Protein AF-A0A829WS87-F1 (afdb_monomer)

Mean predicted aligned error: 10.74 Å

Secondary structure (DSSP, 8-state):
--TT-EEEEEES---GGGTHHHHHHHHHH-TTEEEPPGGGS-TTS-HHHHT-SEEEE-HHHHSSS-EEEEEEEE-------------------------

Nearest PDB structures (foldseek):
  5wwr-assembly2_B  TM=7.411E-01  e=2.644E-03  Homo sapiens
  5wwt-assembly1_A  TM=7.420E-01  e=3.035E-03  Homo sapiens
  5wws-assembly1_A  TM=7.424E-01  e=3.252E-03  Homo sapiens
  5wws-assembly2_B  TM=7.424E-01  e=3.999E-03  Homo sapiens
  3m4x-assembly1_A  TM=6.666E-01  e=4.467E-02  Enterococcus faecium

InterPro domains:
  IPR001678 SAM-dependent methyltransferase RsmB-F/NOP2-type domain [PS51686] (1-75)
  IPR023267 RNA (C5-cytosine) methyltransferase [PR02008] (4-20)
  IPR023267 RNA (C5-cytosine) methyltransferase [PR02008] (57-74)
  IPR029063 S-adenosyl-L-methionine-dependent methyltransferase superfamily [G3DSA:3.40.50.150] (1-97)
  IPR029063 S-adenosyl-L-methionine-dependent methyltransferase superfamily [SSF53335] (2-75)
  IPR049560 SAM-dependent methyltransferase RsmB-F/NOP2-type, catalytic core [PF01189] (1-72)

Foldseek 3Di:
DDAQDKDKDKDQDPDCVNAVVVVVVVCVVAVQKDFDQLVPADPPDDPVPSNDQKDKDPCVPHVDSIMIMGMMGGHPDPDDDDDDDDDDDDDDDDDDDDD

pLDDT: mean 83.26, std 21.84, range [34.03, 98.5]

Organism: NCBI:txid1315969

Sequence (99 aa):
MKPGGRMIYATCSLLACENGQQIDAFLKRRTDFVRLPKEQMSELLPTELRNKAQFSLTPLRDGTDGFFACVLERVMTDVKPEETAESAVTTPEAEGPST

Radius of gyration: 20.98 Å; Cα contacts (8 Å, |Δi|>4): 129; chains: 1; bounding box: 27×70×42 Å

Solvent-accessible surface area (backbone atoms only — not comparable to full-atom values): 6362 Å² total; per-residue (Å²): 132,57,67,77,35,75,48,76,50,74,48,81,48,81,52,54,79,77,41,64,50,45,52,53,55,46,43,75,76,34,78,41,42,43,72,37,57,37,92,72,46,59,85,89,48,59,77,92,52,29,77,42,36,54,52,74,48,37,43,90,84,63,76,41,98,26,28,31,41,34,37,31,30,28,49,81,69,93,72,80,86,81,85,78,79,88,79,86,89,80,84,82,88,90,83,89,91,90,135

Structure (mmCIF, N/CA/C/O backbone):
data_AF-A0A829WS87-F1
#
_entry.id   AF-A0A829WS87-F1
#
loop_
_atom_site.group_PDB
_atom_site.id
_atom_site.type_symbol
_atom_site.label_atom_id
_atom_site.label_alt_id
_atom_site.label_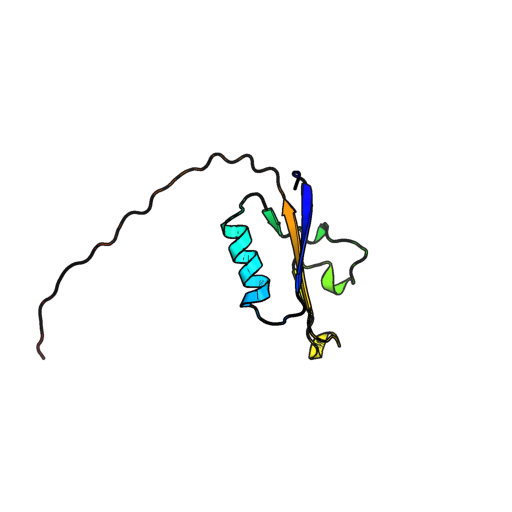comp_id
_atom_site.label_asym_id
_atom_site.label_entity_id
_atom_site.label_seq_id
_atom_site.pdbx_PDB_ins_code
_atom_site.Cartn_x
_atom_site.Cartn_y
_atom_site.Cartn_z
_atom_site.occupancy
_atom_site.B_iso_or_equiv
_atom_site.auth_seq_id
_atom_site.auth_comp_id
_atom_site.auth_asym_id
_atom_site.auth_atom_id
_atom_site.pdbx_PDB_model_num
ATOM 1 N N . MET A 1 1 ? 2.100 6.267 17.451 1.00 80.88 1 MET A N 1
ATOM 2 C CA . MET A 1 1 ? 1.379 7.121 16.473 1.00 80.88 1 MET A CA 1
ATOM 3 C C . MET A 1 1 ? 0.084 7.602 17.103 1.00 80.88 1 MET A C 1
ATOM 5 O O . MET A 1 1 ? -0.480 6.818 17.845 1.00 80.88 1 MET A O 1
ATOM 9 N N . LYS A 1 2 ? -0.376 8.841 16.898 1.00 91.06 2 LYS A N 1
ATOM 10 C CA . LYS A 1 2 ? -1.697 9.296 17.394 1.00 91.06 2 LYS A CA 1
ATOM 11 C C . LYS A 1 2 ? -2.822 8.699 16.523 1.00 91.06 2 LYS A C 1
ATOM 13 O O . LYS A 1 2 ? -2.516 8.333 15.389 1.00 91.06 2 LYS A O 1
ATOM 18 N N . PRO A 1 3 ? -4.064 8.550 17.016 1.00 94.25 3 PRO A N 1
ATOM 19 C CA . PRO A 1 3 ? -5.181 8.172 16.148 1.00 94.25 3 PRO A CA 1
ATOM 20 C C . PRO A 1 3 ? -5.318 9.149 14.968 1.00 94.25 3 PRO A C 1
ATOM 22 O O . PRO A 1 3 ? -5.029 10.335 15.126 1.00 94.25 3 PRO A O 1
ATOM 25 N N . GLY A 1 4 ? -5.677 8.636 13.793 1.00 94.00 4 GLY A N 1
ATOM 26 C CA . GLY A 1 4 ? -5.639 9.340 12.504 1.00 94.00 4 GLY A CA 1
ATOM 27 C C . GLY A 1 4 ? -4.238 9.463 11.887 1.00 94.00 4 GLY A C 1
ATOM 28 O O . GLY A 1 4 ? -4.069 9.993 10.791 1.00 94.00 4 GLY A O 1
ATOM 29 N N . GLY A 1 5 ? -3.189 9.008 12.580 1.00 95.31 5 GLY A N 1
ATOM 30 C CA . GLY A 1 5 ? -1.837 9.019 12.033 1.00 95.31 5 GLY A CA 1
ATOM 31 C C . GLY A 1 5 ? -1.664 7.971 10.932 1.00 95.31 5 GLY A C 1
ATOM 32 O O . GLY A 1 5 ? -2.176 6.857 11.049 1.00 95.31 5 GLY A O 1
ATOM 33 N N . ARG A 1 6 ? -0.894 8.314 9.892 1.00 95.44 6 ARG A N 1
ATOM 34 C CA . ARG A 1 6 ? -0.586 7.428 8.758 1.00 95.44 6 ARG A CA 1
ATOM 35 C C . ARG A 1 6 ? 0.836 6.879 8.838 1.00 95.44 6 ARG A C 1
ATOM 37 O O . ARG A 1 6 ? 1.774 7.625 9.111 1.00 95.44 6 ARG A O 1
ATOM 44 N N . MET A 1 7 ? 0.988 5.588 8.564 1.00 96.50 7 MET A N 1
ATOM 45 C CA . MET A 1 7 ? 2.262 4.876 8.467 1.00 96.50 7 MET A CA 1
ATOM 46 C C . MET A 1 7 ? 2.419 4.306 7.059 1.00 96.50 7 MET A C 1
ATOM 48 O O . MET A 1 7 ? 1.491 3.697 6.537 1.00 96.50 7 MET A O 1
ATOM 52 N N . ILE A 1 8 ? 3.598 4.466 6.462 1.00 97.06 8 ILE A N 1
ATOM 53 C CA . ILE A 1 8 ? 3.943 3.821 5.194 1.00 97.06 8 ILE A CA 1
ATOM 54 C C . ILE A 1 8 ? 4.981 2.745 5.487 1.00 97.06 8 ILE A C 1
ATOM 56 O O . ILE A 1 8 ? 6.020 3.030 6.078 1.00 97.06 8 ILE A O 1
ATOM 60 N N . TYR A 1 9 ? 4.686 1.517 5.077 1.00 98.12 9 TYR A N 1
ATOM 61 C CA . TYR A 1 9 ? 5.646 0.421 5.035 1.00 98.12 9 TYR A CA 1
ATOM 62 C C . TYR A 1 9 ? 6.094 0.226 3.592 1.00 98.12 9 TYR A C 1
ATOM 64 O O . TYR A 1 9 ? 5.234 0.167 2.714 1.00 98.12 9 TYR A O 1
ATOM 72 N N . ALA A 1 10 ? 7.399 0.124 3.341 1.00 97.50 10 ALA A N 1
ATOM 73 C CA . ALA A 1 10 ? 7.930 -0.051 1.996 1.00 97.50 10 ALA A CA 1
ATOM 74 C C . ALA A 1 10 ? 9.227 -0.868 1.978 1.00 97.50 10 ALA A C 1
ATOM 76 O O . ALA A 1 10 ? 10.008 -0.815 2.929 1.00 97.50 10 ALA A O 1
ATOM 77 N N . THR A 1 11 ? 9.453 -1.600 0.887 1.00 98.06 11 THR A N 1
ATOM 78 C CA . THR A 1 11 ? 10.653 -2.421 0.659 1.00 98.06 11 THR A CA 1
ATOM 79 C C . THR A 1 11 ? 11.048 -2.385 -0.820 1.00 98.06 11 THR A C 1
ATOM 81 O O . THR A 1 11 ? 10.210 -2.169 -1.698 1.00 98.06 11 THR A O 1
ATOM 84 N N . CYS A 1 12 ? 12.320 -2.663 -1.108 1.00 96.38 12 CYS A N 1
ATOM 85 C CA . CYS A 1 12 ? 12.813 -2.935 -2.463 1.00 96.38 12 CYS A CA 1
ATOM 86 C C . CYS A 1 12 ? 12.886 -4.451 -2.708 1.00 96.38 12 CYS A C 1
ATOM 88 O O . CYS A 1 12 ? 13.924 -4.976 -3.100 1.00 96.38 12 CYS A O 1
ATOM 90 N N . SER A 1 13 ? 11.808 -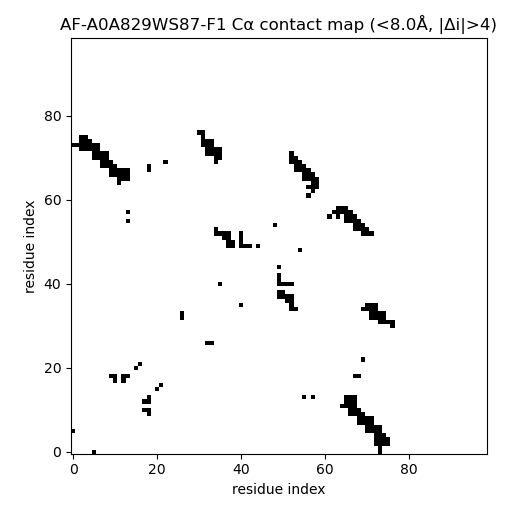5.171 -2.384 1.00 94.88 13 SER A N 1
ATOM 91 C CA . SER A 1 13 ? 11.710 -6.621 -2.566 1.00 94.88 13 SER A CA 1
ATOM 92 C C . SER A 1 13 ? 10.407 -7.000 -3.257 1.00 94.88 13 SER A C 1
ATOM 94 O O . SER A 1 13 ? 9.373 -6.351 -3.084 1.00 94.88 13 SER A O 1
ATOM 96 N N . LEU A 1 14 ? 10.443 -8.094 -4.018 1.00 95.12 14 LEU A N 1
ATOM 97 C CA . LEU A 1 14 ? 9.266 -8.723 -4.621 1.00 95.12 14 LEU A CA 1
ATOM 98 C C . LEU A 1 14 ? 8.713 -9.878 -3.772 1.00 95.12 14 LEU A C 1
ATOM 100 O O . LEU A 1 14 ? 7.643 -10.406 -4.080 1.00 95.12 14 LEU A O 1
ATOM 104 N N . LEU A 1 15 ? 9.419 -10.289 -2.716 1.00 96.25 15 LEU A N 1
ATOM 105 C CA . LEU A 1 15 ? 9.064 -11.467 -1.934 1.00 96.25 15 LEU A CA 1
ATOM 106 C C . LEU A 1 15 ? 7.840 -11.194 -1.054 1.00 96.25 15 LEU A C 1
ATOM 108 O O . LEU A 1 15 ? 7.807 -10.271 -0.243 1.00 96.25 15 LEU A O 1
ATOM 112 N N . ALA A 1 16 ? 6.814 -12.038 -1.178 1.00 96.94 16 ALA A N 1
ATOM 113 C CA . ALA A 1 16 ? 5.573 -11.879 -0.420 1.00 96.94 16 ALA A CA 1
ATOM 114 C C . ALA A 1 16 ? 5.787 -11.946 1.105 1.00 96.94 16 ALA A C 1
ATOM 116 O O . ALA A 1 16 ? 5.088 -11.244 1.839 1.00 96.94 16 ALA A O 1
ATOM 117 N N . CYS A 1 17 ? 6.759 -12.749 1.558 1.00 97.88 17 CYS A N 1
ATOM 118 C CA . CYS A 1 17 ? 7.132 -12.907 2.967 1.00 97.88 17 CYS A CA 1
ATOM 119 C C . CYS A 1 17 ? 7.733 -11.644 3.591 1.00 97.88 17 CYS A C 1
ATOM 121 O O . CYS A 1 17 ? 7.680 -11.496 4.805 1.00 97.88 17 CYS A O 1
ATOM 123 N N . GLU A 1 18 ? 8.250 -10.724 2.779 1.00 97.56 18 GLU A N 1
ATOM 124 C CA . GLU A 1 18 ? 8.752 -9.424 3.229 1.00 97.56 18 GLU A CA 1
ATOM 125 C C . GLU A 1 18 ? 7.697 -8.320 3.069 1.00 97.56 18 GLU A C 1
ATOM 127 O O . GLU A 1 18 ? 7.844 -7.242 3.624 1.00 97.56 18 GLU A O 1
ATOM 132 N N . ASN A 1 19 ? 6.604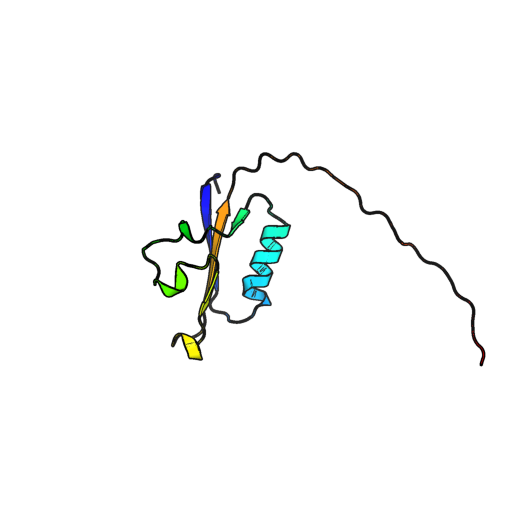 -8.587 2.348 1.00 98.06 19 ASN A N 1
ATOM 133 C CA . ASN A 1 19 ? 5.657 -7.571 1.894 1.00 98.06 19 ASN A CA 1
ATOM 134 C C . ASN A 1 19 ? 4.263 -7.780 2.499 1.00 98.06 19 ASN A C 1
ATOM 136 O O . ASN A 1 19 ? 4.047 -7.562 3.692 1.00 98.06 19 ASN A O 1
ATOM 140 N N . GLY A 1 20 ? 3.296 -8.216 1.684 1.00 97.69 20 GLY A N 1
ATOM 141 C CA . GLY A 1 20 ? 1.902 -8.384 2.095 1.00 97.69 20 GLY A CA 1
ATOM 142 C C . GLY A 1 20 ? 1.740 -9.280 3.324 1.00 97.69 20 GLY A C 1
ATOM 143 O O . GLY A 1 20 ? 0.941 -8.953 4.198 1.00 97.69 20 GLY A O 1
ATOM 144 N N . GLN A 1 21 ? 2.557 -10.333 3.457 1.00 98.31 21 GLN A N 1
ATOM 145 C CA . GLN A 1 21 ? 2.502 -11.221 4.622 1.00 98.31 21 GLN A CA 1
ATOM 146 C C . GLN A 1 21 ? 2.910 -10.505 5.916 1.00 98.31 21 GLN A C 1
ATOM 148 O O . GLN A 1 21 ? 2.287 -10.728 6.954 1.00 98.31 21 GLN A O 1
ATOM 153 N N . GLN A 1 22 ? 3.887 -9.592 5.859 1.00 98.50 22 GLN A N 1
ATOM 154 C CA . GLN A 1 22 ? 4.269 -8.775 7.014 1.00 98.50 22 GLN A CA 1
ATOM 155 C C . GLN A 1 22 ? 3.156 -7.802 7.396 1.00 98.50 22 GLN A C 1
ATOM 157 O O . GLN A 1 22 ? 2.876 -7.636 8.585 1.00 98.50 22 GLN A O 1
ATOM 162 N N . ILE A 1 23 ? 2.478 -7.210 6.406 1.00 98.38 23 ILE A N 1
ATOM 163 C CA . ILE A 1 23 ? 1.318 -6.342 6.646 1.00 98.38 23 ILE A CA 1
ATOM 164 C C . ILE A 1 23 ? 0.176 -7.126 7.297 1.00 98.38 23 ILE A C 1
ATOM 166 O O . ILE A 1 23 ? -0.373 -6.685 8.304 1.00 98.38 23 ILE A O 1
ATOM 170 N N . ASP A 1 24 ? -0.164 -8.302 6.772 1.00 98.25 24 ASP A N 1
ATOM 171 C CA . ASP A 1 24 ? -1.235 -9.133 7.325 1.00 98.25 24 ASP A CA 1
ATOM 172 C C . ASP A 1 24 ? -0.909 -9.604 8.744 1.00 98.25 24 ASP A C 1
ATOM 174 O O . ASP A 1 24 ? -1.755 -9.537 9.637 1.00 98.25 24 ASP A O 1
ATOM 178 N N . ALA A 1 25 ? 0.332 -10.033 8.986 1.00 98.31 25 ALA A N 1
ATOM 179 C CA . ALA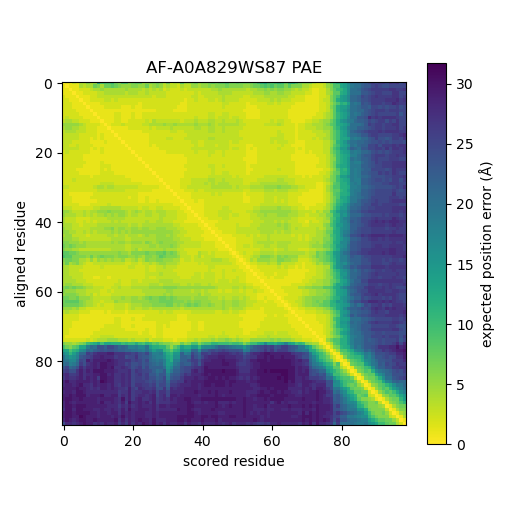 A 1 25 ? 0.787 -10.420 10.315 1.00 98.31 25 ALA A CA 1
ATOM 180 C C . ALA A 1 25 ? 0.762 -9.236 11.298 1.00 98.31 25 ALA A C 1
ATOM 182 O O . ALA A 1 25 ? 0.406 -9.411 12.464 1.00 98.31 25 ALA A O 1
ATOM 183 N N . PHE A 1 26 ? 1.113 -8.031 10.841 1.00 97.88 26 PHE A N 1
ATOM 184 C CA . PHE A 1 26 ? 1.027 -6.814 11.644 1.00 97.88 26 PHE A CA 1
ATOM 185 C C . PHE A 1 26 ? -0.422 -6.483 12.022 1.00 97.88 26 PHE A C 1
ATOM 187 O O . PHE A 1 26 ? -0.703 -6.308 13.206 1.00 97.88 26 PHE A O 1
ATOM 194 N N . LEU A 1 27 ? -1.345 -6.468 11.057 1.00 97.19 27 LEU A N 1
ATOM 195 C CA . LEU A 1 27 ? -2.756 -6.133 11.289 1.00 97.19 27 LEU A CA 1
ATOM 196 C C . LEU A 1 27 ? -3.465 -7.146 12.195 1.00 97.19 27 LEU A C 1
ATOM 198 O O . LEU A 1 27 ? -4.314 -6.761 12.993 1.00 97.19 27 LEU A O 1
ATOM 202 N N . LYS A 1 28 ? -3.064 -8.424 12.158 1.00 97.38 28 LYS A N 1
ATOM 203 C CA . LYS A 1 28 ? -3.541 -9.436 13.118 1.00 97.38 28 LYS A CA 1
ATOM 204 C C . LYS A 1 28 ? -3.141 -9.126 14.565 1.00 97.38 28 LYS A C 1
ATOM 206 O O . LYS A 1 28 ? -3.899 -9.421 15.479 1.00 97.38 28 LYS A O 1
ATOM 211 N N . ARG A 1 29 ? -1.955 -8.545 14.786 1.00 96.88 29 ARG A N 1
ATOM 212 C CA . ARG A 1 29 ? -1.454 -8.184 16.128 1.00 96.88 29 ARG A CA 1
ATOM 213 C C . ARG A 1 29 ? -1.891 -6.791 16.583 1.00 96.88 29 ARG A C 1
ATOM 215 O O . ARG A 1 29 ? -1.835 -6.490 17.772 1.00 96.88 29 ARG A O 1
ATOM 222 N N . ARG A 1 30 ? -2.247 -5.914 15.643 1.00 95.62 30 ARG A N 1
ATOM 223 C CA . ARG A 1 30 ? -2.559 -4.499 15.874 1.00 95.62 30 ARG A CA 1
ATOM 224 C C . ARG A 1 30 ? -3.901 -4.153 15.246 1.00 95.62 30 ARG A C 1
ATOM 226 O O . ARG A 1 30 ? -3.964 -3.627 14.140 1.00 95.62 30 ARG A O 1
ATOM 233 N N . THR A 1 31 ? -4.964 -4.407 16.001 1.00 94.81 31 THR A N 1
ATOM 234 C CA . THR A 1 31 ? -6.347 -4.092 15.613 1.00 94.81 31 THR A CA 1
ATOM 235 C C . THR A 1 31 ? -6.648 -2.592 15.600 1.00 94.81 31 THR A C 1
ATOM 237 O O . THR A 1 31 ? -7.664 -2.178 15.053 1.00 94.81 31 THR A O 1
ATOM 240 N N . ASP A 1 32 ? -5.755 -1.760 16.146 1.00 95.69 32 ASP A N 1
ATOM 241 C CA . ASP A 1 32 ? -5.833 -0.300 16.056 1.00 95.69 32 ASP A CA 1
ATOM 242 C C . ASP A 1 32 ? -5.235 0.269 14.765 1.00 95.69 32 ASP A C 1
ATOM 244 O O . ASP A 1 32 ? -5.088 1.483 14.646 1.00 95.69 32 ASP A O 1
ATOM 248 N N . PHE A 1 33 ? -4.900 -0.584 13.795 1.00 97.25 33 PHE A N 1
ATOM 249 C CA . PHE A 1 33 ? -4.479 -0.182 12.460 1.00 97.25 33 PHE A CA 1
ATOM 250 C C . PHE A 1 33 ? -5.361 -0.800 11.384 1.00 97.25 33 PHE A C 1
ATOM 252 O O . PHE A 1 33 ? -5.810 -1.939 11.489 1.00 97.25 33 PHE A O 1
ATOM 259 N N . VAL A 1 34 ? -5.537 -0.053 10.299 1.00 97.00 34 VAL A N 1
ATOM 260 C CA . VAL A 1 34 ? -6.207 -0.513 9.081 1.00 97.00 34 VAL A CA 1
ATOM 261 C C . VAL A 1 34 ? -5.392 -0.117 7.856 1.00 97.00 34 VAL A C 1
ATOM 263 O O . VAL A 1 34 ? -4.588 0.815 7.903 1.00 97.00 34 VAL A O 1
ATOM 266 N N . ARG A 1 35 ? -5.597 -0.816 6.737 1.00 97.69 35 ARG A N 1
ATOM 267 C CA . ARG A 1 35 ? -5.138 -0.338 5.425 1.00 97.69 35 ARG A CA 1
ATOM 268 C C . ARG A 1 35 ? -5.901 0.932 5.070 1.00 97.69 35 ARG A C 1
ATOM 270 O O . ARG A 1 35 ? -7.117 0.966 5.241 1.00 97.69 35 ARG A O 1
ATOM 277 N N . LEU A 1 36 ? -5.194 1.953 4.589 1.00 96.62 36 LEU A N 1
ATOM 278 C CA . LEU A 1 36 ? -5.817 3.232 4.264 1.00 96.62 36 LEU A CA 1
ATOM 279 C C . LEU A 1 36 ? -6.876 3.036 3.159 1.00 96.62 36 LEU A C 1
ATOM 281 O O . LEU A 1 36 ? -6.559 2.423 2.137 1.00 96.62 36 LEU A O 1
ATOM 285 N N . PRO A 1 37 ? -8.114 3.539 3.315 1.00 93.19 37 PRO A N 1
ATOM 286 C CA . PRO A 1 37 ? -9.110 3.481 2.250 1.00 93.19 37 PRO A 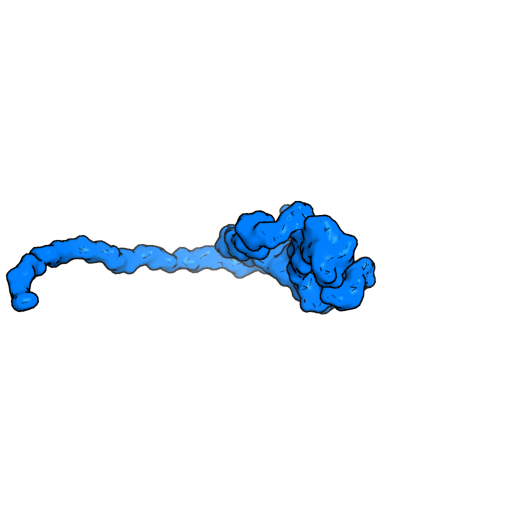CA 1
ATOM 287 C C . PRO A 1 37 ? -8.596 4.143 0.968 1.00 93.19 37 PRO A C 1
ATOM 289 O O . PRO A 1 37 ? -7.924 5.177 1.017 1.00 93.19 37 PRO A O 1
ATOM 292 N N . LYS A 1 38 ? -8.916 3.563 -0.193 1.00 90.69 38 LYS A N 1
ATOM 293 C CA . LYS A 1 38 ? -8.412 4.039 -1.494 1.00 90.69 38 LYS A CA 1
ATOM 294 C C . LYS A 1 38 ? -8.823 5.487 -1.786 1.00 90.69 38 LYS A C 1
ATOM 296 O O . LYS A 1 38 ? -8.068 6.235 -2.391 1.00 90.69 38 LYS A O 1
ATOM 301 N N . GLU A 1 39 ? -9.986 5.902 -1.290 1.00 91.31 39 GLU A N 1
ATOM 302 C CA . GLU A 1 39 ? -10.537 7.253 -1.424 1.00 91.31 39 GLU A CA 1
ATOM 303 C C . GLU A 1 39 ? -9.695 8.305 -0.688 1.00 91.31 39 GLU A C 1
ATOM 305 O O . GLU A 1 39 ? -9.818 9.494 -0.955 1.00 91.31 39 GLU A O 1
ATOM 310 N N . GLN A 1 40 ? -8.837 7.873 0.239 1.00 93.44 40 GLN A N 1
ATOM 311 C CA . GLN A 1 40 ? -7.993 8.743 1.052 1.00 93.44 40 GLN A CA 1
ATOM 312 C C . GLN A 1 40 ? -6.514 8.733 0.635 1.00 93.44 40 GLN A C 1
ATOM 314 O O . GLN A 1 40 ? -5.676 9.370 1.294 1.00 93.44 40 GLN A O 1
ATOM 319 N N . MET A 1 41 ? -6.176 7.994 -0.427 1.00 94.69 41 MET A N 1
ATOM 320 C CA . MET A 1 41 ? -4.826 7.950 -0.985 1.00 94.69 41 MET A CA 1
ATOM 321 C C . MET A 1 41 ? -4.431 9.323 -1.537 1.00 94.69 41 MET A C 1
ATOM 323 O O . MET A 1 41 ? -5.261 10.083 -2.025 1.00 94.69 41 MET A O 1
ATOM 327 N N . SER A 1 42 ? -3.142 9.655 -1.443 1.00 92.25 42 SER A N 1
ATOM 328 C CA . SER A 1 42 ? -2.647 10.967 -1.865 1.00 92.25 42 SER A CA 1
ATOM 329 C C . SER A 1 42 ? -2.823 11.185 -3.368 1.00 92.25 42 SER A C 1
ATOM 331 O O . SER A 1 42 ? -2.480 10.320 -4.174 1.00 92.25 42 SER A O 1
ATOM 333 N N . GLU A 1 43 ? -3.259 12.385 -3.748 1.00 92.81 43 GLU A N 1
ATOM 334 C CA . GLU A 1 43 ? -3.310 12.831 -5.143 1.00 92.81 43 GLU A CA 1
ATOM 335 C C . GLU A 1 43 ? -1.923 12.908 -5.800 1.00 92.81 43 GLU A C 1
ATOM 337 O O . GLU A 1 43 ? -1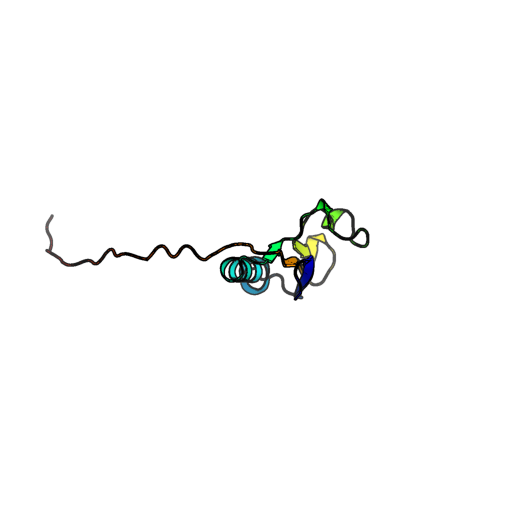.832 12.886 -7.023 1.00 92.81 43 GLU A O 1
ATOM 342 N N . LEU A 1 44 ? -0.841 12.921 -5.014 1.00 92.62 44 LEU A N 1
ATOM 343 C CA . LEU A 1 44 ? 0.532 12.899 -5.526 1.00 92.62 44 LEU A CA 1
ATOM 344 C C . LEU A 1 44 ? 0.932 11.542 -6.126 1.00 92.62 44 LEU A C 1
ATOM 346 O O . LEU A 1 44 ? 1.934 11.462 -6.834 1.00 92.62 44 LEU A O 1
ATOM 350 N N . LEU A 1 45 ? 0.185 10.470 -5.839 1.00 91.94 45 LEU A N 1
ATOM 351 C CA . LEU A 1 45 ? 0.442 9.166 -6.442 1.00 91.94 45 LEU A CA 1
ATOM 352 C C . LEU A 1 45 ? -0.087 9.100 -7.883 1.00 91.94 45 LEU A C 1
ATOM 354 O O . LEU A 1 45 ? -1.145 9.672 -8.172 1.00 91.94 45 LEU A O 1
ATOM 358 N N . PRO A 1 46 ? 0.582 8.328 -8.761 1.00 90.81 46 PRO A N 1
ATOM 359 C CA . PRO A 1 46 ? 0.044 7.967 -10.067 1.00 90.81 46 PRO A CA 1
ATOM 360 C C . PRO A 1 46 ? -1.369 7.383 -9.958 1.00 90.81 46 PRO A C 1
ATOM 362 O O . PRO A 1 46 ? -1.690 6.659 -9.007 1.00 90.81 46 PRO A O 1
ATOM 365 N N . THR A 1 47 ? -2.222 7.682 -10.938 1.00 90.62 47 THR A N 1
ATOM 366 C CA . THR A 1 47 ? -3.638 7.271 -10.949 1.00 90.62 47 THR A CA 1
ATOM 367 C C . THR A 1 47 ? -3.807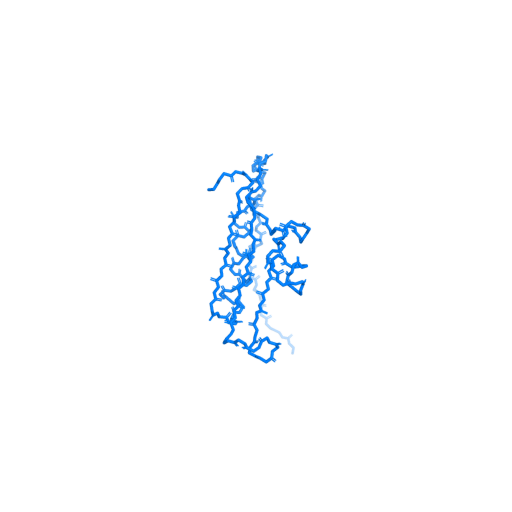 5.765 -10.773 1.00 90.62 47 THR A C 1
ATOM 369 O O . THR A 1 47 ? -4.717 5.316 -10.079 1.00 90.62 47 THR A O 1
ATOM 372 N N . GLU A 1 48 ? -2.889 4.996 -11.345 1.00 88.12 48 GLU A N 1
ATOM 373 C CA . GLU A 1 48 ? -2.850 3.537 -11.366 1.00 88.12 48 GLU A CA 1
ATOM 374 C C . GLU A 1 48 ? -2.586 2.932 -9.978 1.00 88.12 48 GLU A C 1
ATOM 376 O O . GLU A 1 48 ? -2.882 1.757 -9.752 1.00 88.12 48 GLU A O 1
ATOM 381 N N . LEU A 1 49 ? -2.027 3.726 -9.056 1.00 90.69 49 LEU A N 1
ATOM 382 C CA . LEU A 1 49 ? -1.698 3.320 -7.689 1.00 90.69 49 LEU A CA 1
ATOM 383 C C . LEU A 1 49 ? -2.695 3.861 -6.655 1.00 90.69 49 LEU A C 1
ATOM 385 O O . LEU A 1 49 ? -2.839 3.274 -5.584 1.00 90.69 49 LEU A O 1
ATOM 389 N N . ARG A 1 50 ? -3.425 4.943 -6.963 1.00 90.56 50 ARG A N 1
ATOM 390 C CA . ARG A 1 50 ? -4.372 5.587 -6.029 1.00 90.56 50 ARG A CA 1
ATOM 391 C C . ARG A 1 50 ? -5.538 4.694 -5.610 1.00 90.56 50 ARG A C 1
ATOM 393 O O . ARG A 1 50 ? -6.090 4.867 -4.532 1.00 90.56 50 ARG A O 1
ATOM 400 N N . ASN A 1 51 ? -5.908 3.711 -6.423 1.00 89.62 51 ASN A N 1
ATOM 401 C CA . ASN A 1 51 ? -7.017 2.803 -6.133 1.00 89.62 51 ASN A CA 1
ATOM 402 C C . ASN A 1 51 ? -6.656 1.651 -5.172 1.00 89.62 51 ASN A C 1
ATOM 404 O O . ASN A 1 51 ? -7.518 0.810 -4.899 1.00 89.62 51 ASN A O 1
ATOM 408 N N . LYS A 1 52 ? -5.416 1.586 -4.666 1.00 91.06 52 LYS A N 1
ATOM 409 C CA . LYS A 1 52 ? -4.945 0.510 -3.787 1.00 91.06 52 LYS A CA 1
ATOM 410 C C . LYS A 1 52 ? -4.169 1.065 -2.596 1.00 91.06 52 LYS A C 1
ATOM 412 O O . LYS A 1 52 ? -3.198 1.791 -2.758 1.00 91.06 52 LYS A O 1
ATOM 417 N N . ALA A 1 53 ? -4.528 0.616 -1.396 1.00 93.31 53 ALA A N 1
ATOM 418 C CA . ALA A 1 53 ? -3.776 0.909 -0.173 1.00 93.31 53 ALA A CA 1
ATOM 419 C C . ALA A 1 53 ? -2.374 0.275 -0.158 1.00 93.31 53 ALA A C 1
ATOM 421 O O . ALA A 1 53 ? -1.503 0.710 0.591 1.00 93.31 53 ALA A O 1
ATOM 422 N N . GLN A 1 54 ? -2.178 -0.780 -0.956 1.00 96.25 54 GLN A N 1
ATOM 423 C CA . GLN A 1 54 ? -0.906 -1.471 -1.129 1.00 96.25 54 GLN A CA 1
ATOM 424 C C . GLN A 1 54 ? -0.657 -1.799 -2.599 1.00 96.25 54 GLN A C 1
ATOM 426 O O . GLN A 1 54 ? -1.583 -2.163 -3.328 1.00 96.25 54 GLN A O 1
ATOM 431 N N . PHE A 1 55 ? 0.596 -1.732 -3.027 1.00 95.62 55 PHE A N 1
ATOM 432 C CA . PHE A 1 55 ? 0.988 -2.054 -4.392 1.00 95.62 55 PHE A CA 1
ATOM 433 C C . PHE A 1 55 ? 2.397 -2.642 -4.434 1.00 95.62 55 PHE A C 1
ATOM 435 O O . PHE A 1 55 ? 3.266 -2.269 -3.649 1.00 95.62 55 PHE A O 1
ATOM 442 N N . SER A 1 56 ? 2.606 -3.556 -5.382 1.00 96.00 56 SER A N 1
ATOM 443 C CA . SER A 1 56 ? 3.917 -4.098 -5.741 1.00 96.00 56 SER A CA 1
ATOM 444 C C . SER A 1 56 ? 4.233 -3.675 -7.162 1.00 96.00 56 SER A C 1
ATOM 446 O O . SER A 1 56 ? 3.459 -4.008 -8.062 1.00 96.00 56 SER A O 1
ATOM 448 N N . LEU A 1 57 ? 5.330 -2.958 -7.360 1.00 95.44 57 LEU A N 1
ATOM 449 C CA . LEU A 1 57 ? 5.918 -2.653 -8.656 1.00 95.44 57 LEU A CA 1
ATOM 450 C C . LEU A 1 57 ? 6.914 -3.752 -9.018 1.00 95.44 57 LEU A C 1
ATOM 452 O O . LEU A 1 57 ? 7.629 -4.259 -8.158 1.00 95.44 57 LEU A O 1
ATOM 456 N N . THR A 1 58 ? 6.943 -4.128 -10.287 1.00 95.69 58 THR A N 1
ATOM 457 C CA . THR A 1 58 ? 7.784 -5.195 -10.827 1.00 95.69 58 THR A CA 1
ATOM 458 C C . THR A 1 58 ? 8.561 -4.685 -12.039 1.00 95.69 58 THR A C 1
ATOM 460 O O . THR A 1 58 ? 8.051 -3.813 -12.750 1.00 95.69 58 THR A O 1
ATOM 463 N N . PRO A 1 59 ? 9.735 -5.259 -12.348 1.00 94.62 59 PRO A N 1
ATOM 464 C CA . PRO A 1 59 ? 10.499 -4.863 -13.528 1.00 94.62 59 PRO A CA 1
ATOM 465 C C . PRO A 1 59 ? 9.724 -4.955 -14.832 1.00 94.62 59 PRO A C 1
ATOM 467 O O . PRO A 1 59 ? 9.693 -3.997 -15.598 1.00 94.62 59 PRO A O 1
ATOM 470 N N . LEU A 1 60 ? 9.029 -6.070 -15.056 1.00 95.12 60 LEU A N 1
ATOM 471 C CA . LEU A 1 60 ? 8.331 -6.301 -16.317 1.00 95.12 60 LEU A CA 1
ATOM 472 C C . LEU A 1 60 ? 7.157 -5.338 -16.535 1.00 95.12 60 LEU A C 1
ATOM 474 O O . LEU A 1 60 ? 6.936 -4.891 -17.655 1.00 95.12 60 LEU A O 1
ATOM 478 N N . ARG A 1 61 ? 6.381 -5.047 -15.484 1.00 94.00 61 ARG A N 1
ATOM 479 C CA . ARG A 1 61 ? 5.166 -4.229 -15.606 1.00 94.00 61 ARG A CA 1
ATOM 480 C C . ARG A 1 61 ? 5.452 -2.734 -15.509 1.00 94.00 61 ARG A C 1
ATOM 482 O O . ARG A 1 61 ? 4.776 -1.954 -16.167 1.00 94.00 61 ARG A O 1
ATOM 489 N N . ASP A 1 62 ? 6.406 -2.344 -14.668 1.00 93.50 62 ASP A N 1
ATOM 490 C CA . ASP A 1 62 ? 6.571 -0.950 -14.248 1.00 93.50 62 ASP A CA 1
ATOM 491 C C . ASP A 1 62 ? 7.952 -0.373 -14.610 1.00 93.50 62 ASP A C 1
ATOM 493 O O . ASP A 1 62 ? 8.179 0.813 -14.397 1.00 93.50 62 ASP A O 1
ATOM 497 N N . GLY A 1 63 ? 8.882 -1.179 -15.144 1.00 92.75 63 GLY A N 1
ATOM 498 C CA . GLY A 1 63 ? 10.217 -0.710 -15.538 1.00 92.75 63 GLY A CA 1
ATOM 499 C C . GLY A 1 63 ? 11.094 -0.279 -14.356 1.00 92.75 63 GLY A C 1
ATOM 500 O O . GLY A 1 63 ? 11.904 0.633 -14.492 1.00 92.75 63 GLY A O 1
ATOM 501 N N . THR A 1 64 ? 10.906 -0.904 -13.190 1.00 91.62 64 THR A N 1
ATOM 502 C CA . THR A 1 64 ? 11.650 -0.622 -11.945 1.00 91.62 64 THR A CA 1
ATOM 503 C C . THR A 1 64 ? 12.408 -1.860 -11.466 1.00 91.62 64 THR A C 1
ATOM 505 O O . THR A 1 64 ? 12.081 -2.962 -11.879 1.00 91.62 64 THR A O 1
ATOM 508 N N . ASP A 1 65 ? 13.343 -1.743 -10.525 1.00 92.88 65 ASP A N 1
ATOM 509 C CA . ASP A 1 65 ? 14.040 -2.926 -9.976 1.00 92.88 65 ASP A CA 1
ATOM 510 C C . ASP A 1 65 ? 13.158 -3.798 -9.055 1.00 92.88 65 ASP A C 1
ATOM 512 O O . ASP A 1 65 ? 13.552 -4.887 -8.640 1.00 92.88 65 ASP A O 1
ATOM 516 N N . GLY A 1 66 ? 11.928 -3.355 -8.775 1.00 94.25 66 GLY A N 1
ATOM 517 C CA . GLY A 1 66 ? 10.991 -4.004 -7.867 1.00 94.25 66 GLY A CA 1
ATOM 518 C C . GLY A 1 66 ? 10.797 -3.210 -6.578 1.00 94.25 66 GLY A C 1
ATOM 519 O O . GLY A 1 66 ? 11.751 -2.770 -5.940 1.00 94.25 66 GLY A O 1
ATOM 520 N N . PHE A 1 67 ? 9.539 -3.003 -6.194 1.00 96.69 67 PHE A N 1
ATOM 521 C CA . PHE A 1 67 ? 9.200 -2.191 -5.027 1.00 96.69 67 PHE A CA 1
ATOM 522 C C . PHE A 1 67 ? 7.861 -2.608 -4.432 1.00 96.69 67 PHE A C 1
ATOM 524 O O . PHE A 1 67 ? 6.945 -2.985 -5.159 1.00 96.69 67 PHE A O 1
ATOM 531 N N . PHE A 1 68 ? 7.703 -2.483 -3.123 1.00 97.81 68 PHE A N 1
ATOM 532 C CA . PHE A 1 68 ? 6.421 -2.648 -2.451 1.00 97.81 68 PHE A CA 1
ATOM 533 C C . PHE A 1 68 ? 6.164 -1.473 -1.523 1.00 97.81 68 PHE A C 1
ATOM 535 O O . PHE A 1 68 ? 7.077 -1.008 -0.846 1.00 97.81 68 PHE A O 1
ATOM 542 N N . ALA A 1 69 ? 4.908 -1.035 -1.445 1.00 97.50 69 ALA A N 1
ATOM 543 C CA . ALA A 1 69 ? 4.463 -0.139 -0.391 1.00 97.50 69 ALA A CA 1
ATOM 544 C C . ALA A 1 69 ? 3.037 -0.453 0.064 1.00 97.50 69 ALA A C 1
ATOM 546 O O . ALA A 1 69 ? 2.196 -0.885 -0.725 1.00 97.50 69 ALA A O 1
ATOM 547 N N . CYS A 1 70 ? 2.762 -0.187 1.339 1.00 98.12 70 CYS A N 1
ATOM 548 C CA . CYS A 1 70 ? 1.432 -0.215 1.934 1.00 98.12 70 CYS A CA 1
ATOM 549 C C . CYS A 1 70 ? 1.249 0.990 2.858 1.00 98.12 70 CYS A C 1
ATOM 551 O O . CYS A 1 70 ? 2.087 1.248 3.725 1.00 98.12 70 CYS A O 1
ATOM 553 N N . VAL A 1 71 ? 0.131 1.697 2.704 1.00 97.69 71 VAL A N 1
ATOM 554 C CA . VAL A 1 71 ? -0.267 2.796 3.584 1.00 97.69 71 VAL A CA 1
ATOM 555 C C . VAL A 1 71 ? -1.267 2.275 4.608 1.00 97.69 71 VAL A C 1
ATOM 557 O O . VAL A 1 71 ? -2.278 1.656 4.269 1.00 97.69 71 VAL A O 1
ATOM 560 N N . LEU A 1 72 ? -0.969 2.521 5.876 1.00 97.81 72 LEU A N 1
ATOM 561 C CA . LEU A 1 72 ? -1.768 2.128 7.026 1.00 97.81 72 LEU A CA 1
ATOM 562 C C . LEU A 1 72 ? -2.182 3.376 7.806 1.00 97.81 72 LEU A C 1
ATOM 564 O O . LEU A 1 72 ? -1.445 4.361 7.855 1.00 97.81 72 LEU A O 1
ATOM 568 N N . GLU A 1 73 ? -3.334 3.323 8.456 1.00 97.12 73 GLU A N 1
ATOM 569 C CA . GLU A 1 73 ? -3.817 4.364 9.357 1.00 97.12 73 GLU A CA 1
ATOM 570 C C . GLU A 1 73 ? -4.075 3.771 10.737 1.00 97.12 73 GLU A C 1
ATOM 572 O O . GLU A 1 73 ? -4.650 2.688 10.854 1.00 97.12 73 GLU A O 1
ATOM 577 N N . ARG A 1 74 ? -3.651 4.484 11.784 1.00 96.69 74 ARG A N 1
ATOM 578 C CA . ARG A 1 74 ? -4.033 4.150 13.153 1.00 96.69 74 ARG A CA 1
ATOM 579 C C . ARG A 1 74 ? -5.432 4.688 13.423 1.00 96.69 74 ARG A C 1
ATOM 581 O O . ARG A 1 74 ? -5.613 5.901 13.481 1.00 96.69 74 ARG A O 1
ATOM 588 N N . VAL A 1 75 ? -6.396 3.817 13.670 1.00 95.06 75 VAL A N 1
ATOM 589 C CA . VAL A 1 75 ? -7.761 4.217 14.032 1.00 95.06 75 VAL A CA 1
ATOM 590 C C . VAL A 1 75 ? -7.889 4.407 15.543 1.00 95.06 75 VAL A C 1
ATOM 592 O O . VAL A 1 75 ? -7.064 3.931 16.327 1.00 95.06 75 VAL A O 1
ATOM 595 N N . MET A 1 76 ? -8.918 5.134 15.978 1.00 86.00 76 MET A N 1
ATOM 596 C CA . MET A 1 76 ? -9.328 5.067 17.379 1.00 86.00 76 MET A CA 1
ATOM 597 C C . MET A 1 76 ? -9.958 3.694 17.609 1.00 86.00 76 MET A C 1
ATOM 599 O O . MET A 1 76 ? -11.028 3.405 17.089 1.00 86.00 76 MET A O 1
ATOM 603 N N . THR A 1 77 ? -9.285 2.831 18.357 1.00 70.25 77 THR A N 1
ATOM 604 C CA . THR A 1 77 ? -9.896 1.606 18.877 1.00 70.25 77 THR A CA 1
ATOM 605 C C . THR A 1 77 ? -10.672 1.933 20.138 1.00 70.25 77 THR A C 1
ATOM 607 O O . THR A 1 77 ? -10.059 2.285 21.142 1.00 70.25 77 THR A O 1
ATOM 610 N N . ASP A 1 78 ? -11.990 1.761 20.096 1.00 62.78 78 ASP A N 1
ATOM 611 C CA . ASP A 1 78 ? -12.862 1.805 21.275 1.00 62.78 78 ASP A CA 1
ATOM 612 C C . ASP A 1 78 ? -13.280 0.381 21.699 1.00 62.78 78 ASP A C 1
ATOM 614 O O . ASP A 1 78 ? -14.452 0.072 21.895 1.00 62.78 78 ASP A O 1
ATOM 618 N N . VAL A 1 79 ? -12.315 -0.548 21.760 1.00 55.38 79 VAL A N 1
ATOM 619 C CA . VAL A 1 79 ? -12.598 -1.980 21.964 1.00 55.38 79 VAL A CA 1
ATOM 620 C C . VAL A 1 79 ? -11.952 -2.489 23.254 1.00 55.38 79 VAL A C 1
ATOM 622 O O . VAL A 1 79 ? -10.727 -2.557 23.366 1.00 55.38 79 VAL A O 1
ATOM 625 N N . LYS A 1 80 ? -12.805 -2.872 24.219 1.00 34.09 80 LYS A N 1
ATOM 626 C CA . LYS A 1 80 ? -12.463 -3.783 25.323 1.00 34.09 80 LYS A CA 1
ATOM 627 C C . LYS A 1 80 ? -12.158 -5.167 24.735 1.00 34.09 80 LYS A C 1
ATOM 629 O O . LYS A 1 80 ? -12.934 -5.619 23.895 1.00 34.09 80 LYS A O 1
ATOM 634 N N . PRO A 1 81 ? -11.081 -5.847 25.157 1.00 43.81 81 PRO A N 1
ATOM 635 C CA . PRO A 1 81 ? -10.795 -7.188 24.676 1.00 43.81 81 PRO A CA 1
ATOM 636 C C . PRO A 1 81 ? -11.858 -8.147 25.221 1.00 43.81 81 PRO A C 1
ATOM 638 O O . PRO A 1 81 ? -11.932 -8.365 26.428 1.00 43.81 81 PRO A O 1
ATOM 641 N N . GLU A 1 82 ? -12.694 -8.694 24.339 1.00 38.78 82 GLU A N 1
ATOM 642 C CA . GLU A 1 82 ? -13.402 -9.932 24.638 1.00 38.78 82 GLU A CA 1
ATOM 643 C C . GLU A 1 82 ? -12.427 -11.078 24.371 1.00 38.78 82 GLU A C 1
ATOM 645 O O . GLU A 1 82 ? -12.050 -11.395 23.243 1.00 38.78 82 GLU A O 1
ATOM 650 N N . GLU A 1 83 ? -11.940 -11.610 25.477 1.00 49.81 83 GLU A N 1
ATOM 651 C CA . GLU A 1 83 ? -11.213 -12.853 25.595 1.00 49.81 83 GLU A CA 1
ATOM 652 C C . GLU A 1 83 ? -12.213 -13.985 25.326 1.00 49.81 83 GLU A C 1
ATOM 654 O O . GLU A 1 83 ? -13.187 -14.153 26.059 1.00 49.81 83 GLU A O 1
ATOM 659 N N . THR A 1 84 ? -12.019 -14.770 24.267 1.00 35.09 84 THR A N 1
ATOM 660 C CA . THR A 1 84 ? -12.628 -16.101 24.215 1.00 35.09 84 THR A CA 1
ATOM 661 C C . THR A 1 84 ? -11.553 -17.124 23.926 1.00 35.09 84 THR A C 1
ATOM 663 O O . THR A 1 84 ? 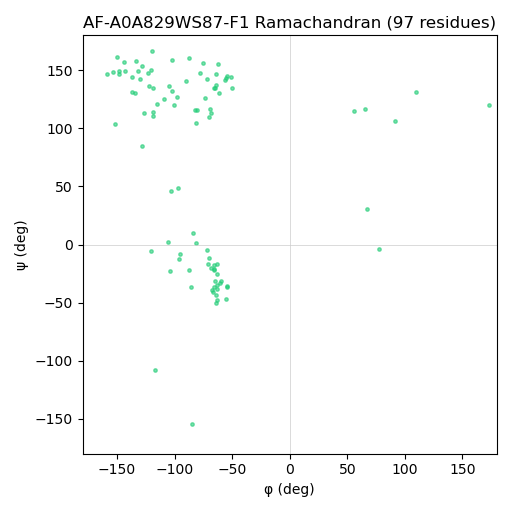-10.900 -17.129 22.883 1.00 35.09 84 THR A O 1
ATOM 666 N N . ALA A 1 85 ? -11.370 -17.920 24.968 1.00 40.59 85 ALA A N 1
ATOM 667 C CA . ALA A 1 85 ? -10.402 -18.960 25.170 1.00 40.59 85 ALA A CA 1
ATOM 668 C C . ALA A 1 85 ? -10.385 -20.028 24.072 1.00 40.59 85 ALA A C 1
ATOM 670 O O . ALA A 1 85 ? -11.404 -20.479 23.552 1.00 40.59 85 ALA A O 1
ATOM 671 N N . GLU A 1 86 ? -9.166 -20.482 23.834 1.00 37.88 86 GLU A N 1
ATOM 672 C CA . GLU A 1 86 ? -8.800 -21.813 23.385 1.00 37.88 86 GLU A CA 1
ATOM 673 C C . GLU A 1 86 ? -9.462 -22.906 24.249 1.00 37.88 86 GLU A C 1
ATOM 675 O O . GLU A 1 86 ? -9.414 -22.852 25.478 1.00 37.88 86 GLU A O 1
ATOM 680 N N . SER A 1 87 ? -10.029 -23.943 23.624 1.00 34.03 87 SER A N 1
ATOM 681 C CA . SER A 1 87 ? -10.122 -25.256 24.268 1.00 34.03 87 SER A CA 1
ATOM 682 C C . SER A 1 87 ? -10.136 -26.397 23.249 1.00 34.03 87 SER A C 1
ATOM 684 O O . SER A 1 87 ? -11.128 -26.654 22.574 1.00 34.03 87 SER A O 1
ATOM 686 N N . ALA A 1 88 ? -8.970 -27.039 23.171 1.00 37.75 88 ALA A N 1
ATOM 687 C CA . ALA A 1 88 ? -8.754 -28.481 23.212 1.00 37.75 88 ALA A CA 1
ATOM 688 C C . ALA A 1 88 ? -9.482 -29.393 22.205 1.00 37.75 88 ALA A C 1
ATOM 690 O O . ALA A 1 88 ? -10.661 -29.709 22.335 1.00 37.75 88 ALA A O 1
ATOM 691 N N . VAL A 1 89 ? -8.679 -30.026 21.343 1.00 34.28 89 VAL A N 1
ATOM 692 C CA . VAL A 1 89 ? -8.822 -31.467 21.107 1.00 34.28 89 VAL A CA 1
ATOM 693 C C . VAL A 1 89 ? -7.510 -32.134 21.526 1.00 34.28 89 VAL A C 1
ATOM 695 O O . VAL A 1 89 ? -6.458 -31.925 20.927 1.00 34.28 89 VAL A O 1
ATOM 698 N N . THR A 1 90 ? -7.584 -32.886 22.620 1.00 37.94 90 THR A N 1
ATOM 699 C CA . THR A 1 90 ? -6.538 -33.780 23.117 1.00 37.94 90 THR A CA 1
ATOM 700 C C . THR A 1 90 ? -6.929 -35.198 22.703 1.00 37.94 90 THR A C 1
ATOM 702 O O . THR A 1 90 ? -8.001 -35.674 23.065 1.00 37.94 90 THR A O 1
ATOM 705 N N . THR A 1 91 ? -6.073 -35.852 21.919 1.00 42.34 91 THR A N 1
ATOM 706 C CA . THR A 1 91 ? -6.058 -37.304 21.630 1.00 42.34 91 THR A CA 1
ATOM 707 C C . THR A 1 91 ? -5.814 -38.134 22.899 1.00 42.34 91 THR A C 1
ATOM 709 O O . THR A 1 91 ? -5.162 -37.620 23.811 1.00 42.34 91 THR A O 1
ATOM 712 N N . PRO A 1 92 ? -6.246 -39.414 22.965 1.00 48.44 92 PRO A N 1
ATOM 713 C CA . PRO A 1 92 ? -5.278 -40.496 22.686 1.00 48.44 92 PRO A CA 1
ATOM 714 C C . PRO A 1 92 ? -5.827 -41.816 22.070 1.00 48.44 92 PRO A C 1
ATOM 716 O O . PRO A 1 92 ? -7.009 -42.118 22.171 1.00 48.44 92 PRO A O 1
ATOM 719 N N . GLU A 1 93 ? -4.873 -42.570 21.487 1.00 39.16 93 GLU A N 1
ATOM 720 C CA . GLU A 1 93 ? -4.700 -44.051 21.414 1.00 39.16 93 GLU A CA 1
ATOM 721 C C . GLU A 1 93 ? -5.724 -44.919 20.635 1.00 39.16 93 GLU A C 1
ATOM 723 O O . GLU A 1 93 ? -6.917 -44.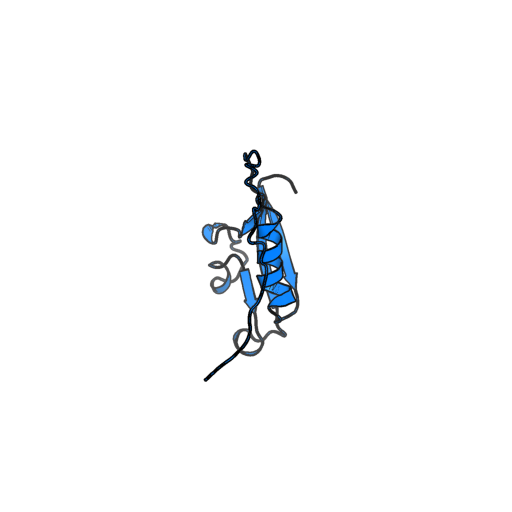869 20.885 1.00 39.16 93 GLU A O 1
ATOM 728 N N . ALA A 1 94 ? -5.380 -45.627 19.543 1.00 47.47 94 ALA A N 1
ATOM 729 C CA . ALA A 1 94 ? -4.425 -46.729 19.278 1.00 47.47 94 ALA A CA 1
ATOM 730 C C . ALA A 1 94 ? -5.048 -48.138 19.431 1.00 47.47 94 ALA A C 1
ATOM 732 O O . ALA A 1 94 ? -5.198 -48.620 20.542 1.00 47.47 94 ALA A O 1
ATOM 733 N N . GLU A 1 95 ? -5.308 -48.830 18.309 1.00 39.69 95 GLU A N 1
ATOM 734 C CA . GLU A 1 95 ? -5.261 -50.302 18.199 1.00 39.69 95 GLU A CA 1
ATOM 735 C C . GLU A 1 95 ? -5.079 -50.738 16.725 1.00 39.69 95 GLU A C 1
ATOM 737 O O . GLU A 1 95 ? -5.482 -50.032 15.802 1.00 39.69 95 GLU A O 1
ATOM 742 N N . GLY A 1 96 ? -4.359 -51.847 16.523 1.00 45.88 96 GLY A N 1
ATOM 743 C CA . GLY A 1 96 ? -3.692 -52.274 15.282 1.00 45.88 96 GLY A CA 1
ATOM 744 C C . GLY A 1 96 ? -4.526 -53.048 14.228 1.00 45.88 96 GLY A C 1
ATOM 745 O O . GLY A 1 96 ? -5.730 -52.846 14.127 1.00 45.88 96 GLY A O 1
ATOM 746 N N . PRO A 1 97 ? -3.887 -53.888 13.375 1.00 64.56 97 PRO A N 1
ATOM 747 C CA . PRO A 1 97 ? -4.245 -54.050 11.954 1.00 64.56 97 PRO A CA 1
ATOM 748 C C . PRO A 1 97 ? -5.050 -55.321 11.597 1.00 64.56 97 PRO A C 1
ATOM 750 O O . PRO A 1 97 ? -4.932 -56.334 12.281 1.00 64.56 97 PRO A O 1
ATOM 753 N N . SER A 1 98 ? -5.760 -55.311 10.453 1.00 40.94 98 SER A N 1
ATOM 754 C CA . SER A 1 98 ? -5.950 -56.459 9.525 1.00 40.94 98 SER A CA 1
ATOM 755 C C . SER A 1 98 ? -6.955 -56.149 8.408 1.00 40.94 98 SER A C 1
ATOM 757 O O . SER A 1 98 ? -8.127 -55.911 8.694 1.00 40.94 98 SER A O 1
ATOM 759 N N . THR A 1 99 ? -6.524 -56.212 7.145 1.00 51.00 99 THR A N 1
ATOM 760 C CA . THR A 1 99 ? -7.035 -57.098 6.068 1.00 51.00 99 THR A CA 1
ATOM 761 C C . THR A 1 99 ? -6.125 -56.947 4.853 1.00 51.00 99 THR A C 1
ATOM 763 O O . THR A 1 99 ? -5.775 -55.790 4.530 1.00 51.00 99 THR A O 1
#